Protein AF-A0A1I5CQY3-F1 (afdb_monomer)

Sequence (109 aa):
MNWIGPVIGGALFVAGLLTSAGPGLAAGSDDGFTTFWTQFKAAVGKSDQKAVSDMIKYPVLYQDLRRAAEFPVIWKGAFRPAHRACLAKQKPVKDTSPKGVVTYSAFCD

Structure (mmCIF, N/CA/C/O backbone):
data_AF-A0A1I5CQY3-F1
#
_entry.id   AF-A0A1I5CQY3-F1
#
loop_
_atom_site.group_PDB
_atom_site.id
_atom_site.type_symbol
_atom_site.label_atom_id
_atom_site.label_alt_id
_atom_site.label_comp_id
_atom_site.label_asym_id
_atom_site.label_entity_id
_atom_site.label_seq_id
_atom_site.pdbx_PDB_ins_code
_atom_site.Cartn_x
_atom_site.Cartn_y
_atom_site.Cartn_z
_atom_site.occupancy
_atom_site.B_iso_or_equiv
_atom_site.auth_seq_id
_atom_site.auth_comp_id
_atom_site.auth_asym_id
_atom_site.auth_atom_id
_atom_site.pdbx_PDB_model_num
ATOM 1 N N . MET A 1 1 ? -38.968 -0.292 -67.365 1.00 39.72 1 MET A N 1
ATOM 2 C CA . MET A 1 1 ? -37.742 -1.081 -67.098 1.00 39.72 1 MET A CA 1
ATOM 3 C C . MET A 1 1 ? -36.673 -0.110 -66.600 1.00 39.72 1 MET A C 1
ATOM 5 O O . MET A 1 1 ? -36.553 0.928 -67.222 1.00 39.72 1 MET A O 1
ATOM 9 N N . ASN A 1 2 ? -35.911 -0.287 -65.524 1.00 40.88 2 ASN A N 1
ATOM 10 C CA . ASN A 1 2 ? -35.624 -1.436 -64.674 1.00 40.88 2 ASN A CA 1
ATOM 11 C C . ASN A 1 2 ? -35.268 -0.934 -63.252 1.00 40.88 2 ASN A C 1
ATOM 13 O O . ASN A 1 2 ? -34.897 0.222 -63.074 1.00 40.88 2 ASN A O 1
ATOM 17 N N . TRP A 1 3 ? -35.407 -1.818 -62.271 1.00 42.78 3 TRP A N 1
ATOM 18 C CA . TRP A 1 3 ? -35.419 -1.607 -60.819 1.00 42.78 3 TRP A CA 1
ATOM 19 C C . TRP A 1 3 ? -34.080 -2.020 -60.177 1.00 42.78 3 TRP A C 1
ATOM 21 O O . TRP A 1 3 ? -33.558 -3.071 -60.529 1.00 42.78 3 TRP A O 1
ATOM 31 N N . ILE A 1 4 ? -33.553 -1.221 -59.23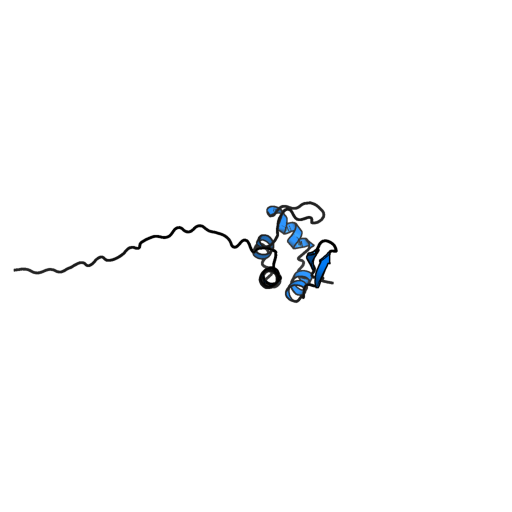7 1.00 57.03 4 ILE A N 1
ATOM 32 C CA . ILE A 1 4 ? -32.508 -1.536 -58.224 1.00 57.03 4 ILE A CA 1
ATOM 33 C C . ILE A 1 4 ? -32.538 -0.350 -57.230 1.00 57.03 4 ILE A C 1
ATOM 35 O O . ILE A 1 4 ? -32.293 0.768 -57.657 1.00 57.03 4 ILE A O 1
ATOM 39 N N . GLY A 1 5 ? -33.052 -0.402 -55.993 1.00 48.75 5 GLY A N 1
ATOM 40 C CA . GLY A 1 5 ? -32.672 -1.209 -54.820 1.00 48.75 5 GLY A CA 1
ATOM 41 C C . GLY A 1 5 ? -31.965 -0.288 -53.783 1.00 48.75 5 GLY A C 1
ATOM 42 O O . GLY A 1 5 ? -31.020 0.384 -54.184 1.00 48.75 5 GLY A O 1
ATOM 43 N N . PRO A 1 6 ? -32.396 -0.174 -52.502 1.00 52.84 6 PRO A N 1
ATOM 44 C CA . PRO A 1 6 ? -31.961 0.895 -51.586 1.00 52.84 6 PRO A CA 1
ATOM 45 C C . PRO A 1 6 ? -30.738 0.511 -50.732 1.00 52.84 6 PRO A C 1
ATOM 47 O O . PRO A 1 6 ? -30.620 -0.633 -50.300 1.00 52.84 6 PRO A O 1
ATOM 50 N N . VAL A 1 7 ? -29.873 1.480 -50.404 1.00 47.31 7 VAL A N 1
ATOM 51 C CA . VAL A 1 7 ? -28.821 1.318 -49.382 1.00 47.31 7 VAL A CA 1
ATOM 52 C C . VAL A 1 7 ? -29.120 2.247 -48.209 1.00 47.31 7 VAL A C 1
ATOM 54 O O . VAL A 1 7 ? -28.891 3.452 -48.257 1.00 47.31 7 VAL A O 1
ATOM 57 N N . ILE A 1 8 ? -29.665 1.652 -47.151 1.00 54.22 8 ILE A N 1
ATOM 58 C CA . ILE A 1 8 ? -29.802 2.250 -45.825 1.00 54.22 8 ILE A CA 1
ATOM 59 C C . ILE A 1 8 ? -28.436 2.110 -45.146 1.00 54.22 8 ILE A C 1
ATOM 61 O O . ILE A 1 8 ? -28.079 1.034 -44.676 1.00 54.22 8 ILE A O 1
ATOM 65 N N . GLY A 1 9 ? -27.656 3.188 -45.131 1.00 41.34 9 GLY A N 1
ATOM 66 C CA . GLY A 1 9 ? -26.423 3.296 -44.350 1.00 41.34 9 GLY A CA 1
ATOM 67 C C . GLY A 1 9 ? -26.680 4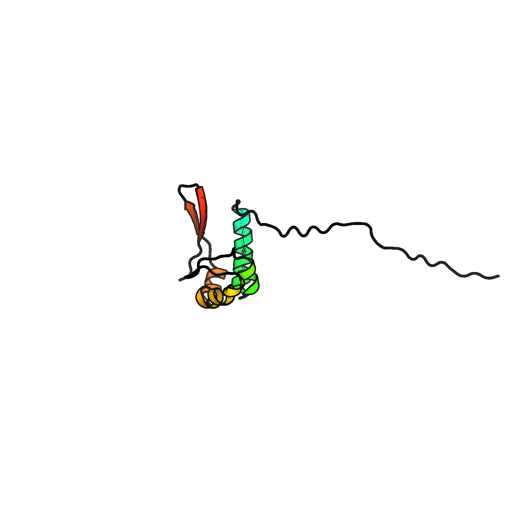.125 -43.100 1.00 41.34 9 GLY A C 1
ATOM 68 O O . GLY A 1 9 ? -26.506 5.339 -43.118 1.00 41.34 9 GLY A O 1
ATOM 69 N N . GLY A 1 10 ? -27.170 3.478 -42.045 1.00 45.84 10 GLY A N 1
ATOM 70 C CA . GLY A 1 10 ? -27.378 4.096 -40.741 1.00 45.84 10 GLY A CA 1
ATOM 71 C C . GLY A 1 10 ? -26.115 4.105 -39.875 1.00 45.84 10 GLY A C 1
ATOM 72 O O . GLY A 1 10 ? -25.275 3.216 -39.983 1.00 45.84 10 GLY A O 1
ATOM 73 N N . ALA A 1 11 ? -26.112 5.068 -38.949 1.00 45.03 11 ALA A N 1
ATOM 74 C CA . ALA A 1 11 ? -25.248 5.257 -37.779 1.00 45.03 11 ALA A CA 1
ATOM 75 C C . ALA A 1 11 ? -23.922 6.014 -37.985 1.00 45.03 11 ALA A C 1
ATOM 77 O O . ALA A 1 11 ? -23.030 5.564 -38.691 1.00 45.03 11 ALA A O 1
ATOM 78 N N . LEU A 1 12 ? -23.745 7.100 -37.219 1.00 48.41 12 LEU A N 1
ATOM 79 C CA . LEU A 1 12 ? -22.899 7.044 -36.016 1.00 48.41 12 LEU A CA 1
ATOM 80 C C . LEU A 1 12 ? -23.075 8.281 -35.109 1.00 48.41 12 LEU A C 1
ATOM 82 O O . LEU A 1 12 ? -22.666 9.389 -35.427 1.00 48.41 12 LEU A O 1
ATOM 86 N N . PHE A 1 13 ? -23.736 8.006 -33.981 1.00 48.00 13 PHE A N 1
ATOM 87 C CA . PHE A 1 13 ? -23.487 8.434 -32.600 1.00 48.00 13 PHE A CA 1
ATOM 88 C C . PHE A 1 13 ? -23.139 9.894 -32.247 1.00 48.00 13 PHE A C 1
ATOM 90 O O . PHE A 1 13 ? -22.087 10.444 -32.555 1.00 48.00 13 PHE A O 1
ATOM 97 N N . VAL A 1 14 ? -24.043 10.437 -31.430 1.00 48.03 14 VAL A N 1
ATOM 98 C CA . VAL A 1 14 ? -23.989 11.681 -30.662 1.00 48.03 14 VAL A CA 1
ATOM 99 C C . VAL A 1 14 ? -23.141 11.514 -29.389 1.00 48.03 14 VAL A C 1
ATOM 101 O O . VAL A 1 14 ? -23.325 10.544 -28.663 1.00 48.03 14 VAL A O 1
ATOM 104 N N . ALA A 1 15 ? -22.328 12.543 -29.118 1.00 48.53 15 ALA A N 1
ATOM 105 C CA . ALA A 1 15 ? -21.864 13.078 -27.826 1.00 48.53 15 ALA A CA 1
ATOM 106 C C . ALA A 1 15 ? -21.062 12.210 -26.837 1.00 48.53 15 ALA A C 1
ATOM 108 O O . ALA A 1 15 ? -21.341 11.044 -26.592 1.00 48.53 15 ALA A O 1
ATOM 109 N N . GLY A 1 16 ? -20.160 12.887 -26.114 1.00 46.75 16 GLY A N 1
ATOM 110 C CA . GLY A 1 16 ? -19.827 12.493 -24.745 1.00 46.75 16 GLY A CA 1
ATOM 111 C C . GLY A 1 16 ? -18.402 12.805 -24.312 1.00 46.75 16 GLY A C 1
ATOM 112 O O . GLY A 1 16 ? -17.505 11.991 -24.481 1.00 46.75 16 GLY A O 1
ATOM 113 N N . LEU A 1 17 ? -18.223 13.975 -23.704 1.00 53.38 17 LEU A N 1
ATOM 114 C CA . LEU A 1 17 ? -17.056 14.403 -22.935 1.00 53.38 17 LEU A CA 1
ATOM 115 C C . LEU A 1 17 ? -16.609 13.315 -21.930 1.00 53.38 17 LEU A C 1
ATOM 117 O O . LEU A 1 17 ? -17.311 13.056 -20.956 1.00 53.38 17 LEU A O 1
ATOM 121 N N . LEU A 1 18 ? -15.430 12.715 -22.117 1.00 51.00 18 LEU A N 1
ATOM 122 C CA . LEU A 1 18 ? -14.785 11.895 -21.085 1.00 51.00 18 LEU A CA 1
ATOM 123 C C . LEU A 1 18 ? -13.759 12.749 -20.337 1.00 51.00 18 LEU A C 1
ATOM 125 O O . LEU A 1 18 ? -12.557 12.678 -20.577 1.00 51.00 18 LEU A O 1
ATOM 129 N N . THR A 1 19 ? -14.238 13.568 -19.402 1.00 51.47 19 THR A N 1
ATOM 130 C CA . THR A 1 19 ? -13.402 14.017 -18.285 1.00 51.47 19 THR A CA 1
ATOM 131 C C . THR A 1 19 ? -13.041 12.784 -17.466 1.00 51.47 19 THR A C 1
ATOM 133 O O . THR A 1 19 ? -13.872 12.262 -16.723 1.00 51.47 19 THR A O 1
ATOM 136 N N . SER A 1 20 ? -11.810 12.298 -17.613 1.00 46.16 20 SER A N 1
ATOM 137 C CA . SER A 1 20 ? -11.240 11.264 -16.753 1.00 46.16 20 SER A CA 1
ATOM 138 C C . SER A 1 20 ? -11.010 11.840 -15.352 1.00 46.16 20 SER A C 1
ATOM 140 O O . SER A 1 20 ? -9.892 12.190 -14.975 1.00 46.16 20 SER A O 1
ATOM 142 N N . ALA A 1 21 ? -12.082 11.968 -14.575 1.00 51.41 21 ALA A N 1
ATOM 143 C CA . ALA A 1 21 ? -11.987 12.091 -13.134 1.00 51.41 21 ALA A CA 1
ATOM 144 C C . ALA A 1 21 ? -11.586 10.709 -12.605 1.00 51.41 21 ALA A C 1
ATOM 146 O O . ALA A 1 21 ? -12.426 9.835 -12.397 1.00 51.41 21 ALA A O 1
ATOM 147 N N . GLY A 1 22 ? -10.279 10.481 -12.455 1.00 52.59 22 GLY A N 1
ATOM 148 C CA . GLY A 1 22 ? -9.803 9.361 -11.650 1.00 52.59 22 GLY A CA 1
ATOM 149 C C . GLY A 1 22 ? -10.430 9.485 -10.258 1.00 52.59 22 GLY A C 1
ATOM 150 O O . GLY A 1 22 ? -10.471 10.601 -9.732 1.00 52.59 22 GLY A O 1
ATOM 151 N N . PRO A 1 23 ? -10.966 8.404 -9.667 1.00 49.34 23 PRO A N 1
ATOM 152 C CA . PRO A 1 23 ? -11.582 8.484 -8.355 1.00 49.34 23 PRO A CA 1
ATOM 153 C C . PRO A 1 23 ? -10.506 8.852 -7.332 1.00 49.34 23 PRO A C 1
ATOM 155 O O . PRO A 1 23 ? -9.751 8.010 -6.850 1.00 49.34 23 PRO A O 1
ATOM 158 N N . GLY A 1 24 ? -10.433 10.140 -7.006 1.00 53.56 24 GLY A N 1
ATOM 159 C CA . GLY A 1 24 ? -9.814 10.613 -5.784 1.00 53.56 24 GLY A CA 1
ATOM 160 C C . GLY A 1 24 ? -10.669 10.101 -4.63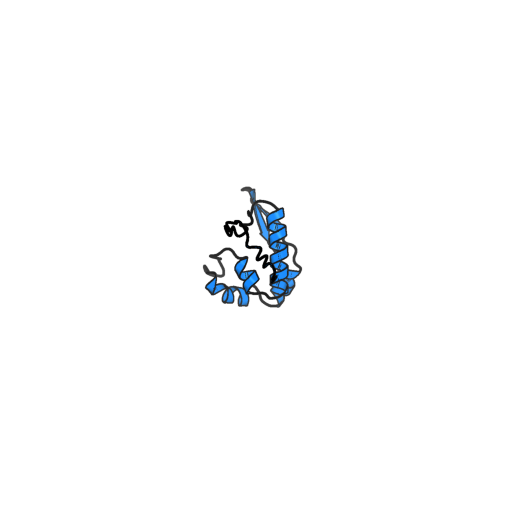8 1.00 53.56 24 GLY A C 1
ATOM 161 O O . GLY A 1 24 ? -11.635 10.752 -4.250 1.00 53.56 24 GLY A O 1
ATOM 162 N N . LEU A 1 25 ? -10.358 8.899 -4.150 1.00 54.41 25 LEU A N 1
ATOM 163 C CA . LEU A 1 25 ? -10.950 8.342 -2.941 1.00 54.41 25 LEU A CA 1
ATOM 164 C C . LEU A 1 25 ? -10.683 9.330 -1.805 1.00 54.41 25 LEU A C 1
ATOM 166 O O . LEU A 1 25 ? -9.558 9.463 -1.320 1.00 54.41 25 LEU A O 1
ATOM 170 N N . ALA A 1 26 ? -11.722 10.072 -1.431 1.00 46.75 26 ALA A N 1
ATOM 171 C CA . ALA A 1 26 ? -11.697 10.987 -0.310 1.00 46.75 26 ALA A CA 1
ATOM 172 C C . ALA A 1 26 ? -11.336 10.199 0.958 1.00 46.75 26 ALA A C 1
ATOM 174 O O . ALA A 1 26 ? -12.111 9.379 1.451 1.00 46.75 26 ALA A O 1
ATOM 175 N N . ALA A 1 27 ? -10.134 10.442 1.475 1.00 50.94 27 ALA A N 1
ATOM 176 C CA . ALA A 1 27 ? -9.608 9.842 2.695 1.00 50.94 27 ALA A CA 1
ATOM 177 C C . ALA A 1 27 ? -10.235 10.497 3.943 1.00 50.94 27 ALA A C 1
ATOM 179 O O . ALA A 1 27 ? -9.546 11.173 4.703 1.00 50.94 27 ALA A O 1
ATOM 180 N N . GLY A 1 28 ? -11.553 10.349 4.114 1.00 50.91 28 GLY A N 1
ATOM 181 C CA . GLY A 1 28 ? -12.296 10.950 5.231 1.00 50.91 28 GLY A CA 1
ATOM 182 C C . GLY A 1 28 ? -13.406 10.094 5.851 1.00 50.91 28 GLY A C 1
ATOM 183 O O . GLY A 1 28 ? -13.889 10.449 6.919 1.00 50.91 28 GLY A O 1
ATOM 184 N N . SER A 1 29 ? -13.795 8.971 5.236 1.00 60.62 29 SER A N 1
ATOM 185 C CA . SER A 1 29 ? -14.779 8.023 5.792 1.00 60.62 29 SER A CA 1
ATOM 186 C C . SER A 1 29 ? -14.145 6.643 6.001 1.00 60.62 29 SER A C 1
ATOM 188 O O . SER A 1 29 ? -13.287 6.229 5.214 1.00 60.62 29 SER A O 1
ATOM 190 N N . ASP A 1 30 ? -14.604 5.912 7.023 1.00 64.56 30 ASP A N 1
ATOM 191 C CA . ASP A 1 30 ? -14.269 4.499 7.265 1.00 64.56 30 ASP A CA 1
ATOM 192 C C . ASP A 1 30 ? -14.558 3.613 6.028 1.00 64.56 30 ASP A C 1
ATOM 194 O O . ASP A 1 30 ? -13.848 2.632 5.773 1.00 64.56 30 ASP A O 1
ATOM 198 N N . ASP A 1 31 ? -15.521 4.012 5.189 1.00 71.25 31 ASP A N 1
ATOM 199 C CA . ASP A 1 31 ? -15.859 3.336 3.927 1.00 71.25 31 ASP A CA 1
ATOM 200 C C . ASP A 1 31 ? -14.735 3.445 2.881 1.00 71.25 31 ASP A C 1
ATOM 202 O O . ASP A 1 31 ? -14.447 2.500 2.133 1.00 71.25 31 ASP A O 1
ATOM 206 N N . GLY A 1 32 ? -14.049 4.593 2.856 1.00 85.75 32 GLY A N 1
ATOM 207 C CA . GLY A 1 32 ? -12.924 4.846 1.957 1.00 85.75 32 GLY A CA 1
ATOM 208 C C . GLY A 1 32 ? -11.715 3.987 2.317 1.00 85.75 32 GLY A C 1
ATOM 209 O O . GLY A 1 32 ? -11.095 3.383 1.438 1.00 85.75 32 GLY A O 1
ATOM 210 N N . PHE A 1 33 ? -11.426 3.854 3.617 1.00 90.69 33 PHE A N 1
ATOM 211 C CA . PHE A 1 33 ? -10.355 2.977 4.085 1.00 90.69 33 PHE A CA 1
ATOM 212 C C . PHE A 1 33 ? -10.660 1.502 3.812 1.00 90.69 33 PHE A C 1
ATOM 214 O O . PHE A 1 33 ? -9.791 0.780 3.329 1.00 90.69 33 PHE A O 1
ATOM 221 N N . THR A 1 34 ? -11.889 1.050 4.070 1.00 91.69 34 THR A N 1
ATOM 222 C CA . THR A 1 34 ? -12.286 -0.350 3.843 1.00 91.69 34 THR A CA 1
ATOM 223 C C . THR A 1 34 ? -12.109 -0.757 2.378 1.00 91.69 34 THR A C 1
ATOM 225 O O . THR A 1 34 ? -11.572 -1.831 2.078 1.00 91.69 34 THR A O 1
ATOM 228 N N . THR A 1 35 ? -12.492 0.132 1.459 1.00 93.69 35 THR A N 1
ATOM 229 C CA . THR A 1 35 ? -12.304 -0.064 0.016 1.00 93.69 35 THR A CA 1
ATOM 230 C C . THR A 1 35 ? -10.820 -0.127 -0.347 1.00 93.69 35 THR A C 1
ATOM 232 O O . THR A 1 35 ? -10.384 -1.096 -0.976 1.00 93.69 35 THR A O 1
ATOM 235 N N . PHE A 1 36 ? -10.029 0.852 0.108 1.00 94.31 36 PHE A N 1
ATOM 236 C CA . PHE A 1 36 ? -8.577 0.874 -0.084 1.00 94.31 36 PHE A CA 1
ATOM 237 C C . PHE A 1 36 ? -7.919 -0.413 0.426 1.00 94.31 36 PHE A C 1
ATOM 239 O O . PHE A 1 36 ? -7.179 -1.068 -0.304 1.00 94.31 36 PHE A O 1
ATOM 246 N N . TRP A 1 37 ? -8.220 -0.819 1.661 1.00 95.75 37 TRP A N 1
ATOM 247 C CA . TRP A 1 37 ? -7.585 -1.968 2.296 1.00 95.75 37 TRP A CA 1
ATOM 248 C C . TRP A 1 37 ? -7.894 -3.277 1.564 1.00 95.75 37 TRP A C 1
ATOM 250 O O . TRP A 1 37 ? -7.025 -4.139 1.418 1.00 95.75 37 TRP A O 1
ATOM 260 N N . THR A 1 38 ? -9.119 -3.414 1.053 1.00 96.00 38 THR A N 1
ATOM 261 C CA . THR A 1 38 ? -9.531 -4.565 0.241 1.00 96.00 38 THR A CA 1
ATOM 262 C C . THR A 1 38 ? -8.700 -4.666 -1.040 1.00 96.00 38 THR A C 1
ATOM 264 O O . THR A 1 38 ? -8.160 -5.733 -1.343 1.00 96.00 38 THR A O 1
ATOM 267 N N . GLN A 1 39 ? -8.539 -3.555 -1.762 1.00 97.38 39 GLN A N 1
ATOM 268 C CA . GLN A 1 39 ? -7.738 -3.503 -2.989 1.00 97.38 39 GLN A CA 1
ATOM 269 C C . GLN A 1 39 ? -6.246 -3.724 -2.705 1.00 97.38 39 GLN A C 1
ATOM 271 O O . GLN A 1 39 ? -5.595 -4.528 -3.377 1.00 97.38 39 GLN A O 1
ATOM 276 N N . PHE A 1 40 ? -5.724 -3.081 -1.660 1.00 97.44 40 PHE A N 1
ATOM 277 C CA . PHE A 1 40 ? -4.330 -3.185 -1.249 1.00 97.44 40 PHE A CA 1
ATOM 278 C C . PHE A 1 40 ? -3.939 -4.628 -0.925 1.00 97.44 40 PHE A C 1
ATOM 280 O O . PHE A 1 40 ? -2.976 -5.148 -1.488 1.00 97.44 40 PHE A O 1
ATOM 287 N N . LYS A 1 41 ? -4.713 -5.327 -0.083 1.00 97.06 41 LYS A N 1
ATOM 288 C CA . LYS A 1 41 ? -4.424 -6.728 0.261 1.00 97.06 41 LYS A CA 1
ATOM 289 C C . LYS A 1 41 ? -4.491 -7.657 -0.944 1.00 97.06 41 LYS A C 1
ATOM 291 O O . LYS A 1 41 ? -3.676 -8.574 -1.038 1.00 97.06 41 LYS A O 1
ATOM 296 N N . ALA A 1 42 ? -5.424 -7.423 -1.868 1.00 97.81 42 ALA A N 1
ATOM 297 C CA . ALA A 1 42 ? -5.517 -8.206 -3.094 1.00 97.81 42 ALA A CA 1
ATOM 298 C C . ALA A 1 42 ? -4.264 -8.034 -3.972 1.00 97.81 42 ALA A C 1
ATOM 300 O O . ALA A 1 42 ? -3.715 -9.029 -4.448 1.00 97.81 42 ALA A O 1
ATOM 301 N N . ALA A 1 43 ? -3.779 -6.801 -4.147 1.00 98.44 43 ALA A N 1
ATOM 302 C CA . ALA A 1 43 ? -2.558 -6.519 -4.901 1.00 98.44 43 ALA A CA 1
ATOM 303 C C . ALA A 1 43 ? -1.308 -7.096 -4.218 1.00 98.44 43 ALA A C 1
ATOM 305 O O . ALA A 1 43 ? -0.514 -7.795 -4.852 1.00 98.44 43 ALA A O 1
ATOM 306 N N . VAL A 1 44 ? -1.166 -6.884 -2.905 1.00 97.56 44 VAL A N 1
ATOM 307 C CA . VAL A 1 44 ? -0.050 -7.419 -2.114 1.00 97.56 44 VAL A CA 1
ATOM 308 C C . VAL A 1 44 ? -0.026 -8.950 -2.157 1.00 97.56 44 VAL A C 1
ATOM 310 O O . VAL A 1 44 ? 1.031 -9.535 -2.400 1.00 97.56 44 VAL A O 1
ATOM 313 N N . GLY A 1 45 ? -1.179 -9.606 -1.992 1.00 97.00 45 GLY A N 1
ATOM 314 C CA . GLY A 1 45 ? -1.300 -11.066 -2.048 1.00 97.00 45 GLY A CA 1
ATOM 315 C C . GLY A 1 45 ? -0.934 -11.656 -3.412 1.00 97.00 45 GLY A C 1
ATOM 316 O O . GLY A 1 45 ? -0.333 -12.726 -3.475 1.00 97.00 45 GLY A O 1
ATOM 317 N N . LYS A 1 46 ? -1.212 -10.933 -4.504 1.00 98.06 46 LYS A N 1
ATOM 318 C CA . LYS A 1 46 ? -0.805 -11.303 -5.871 1.00 98.06 46 LYS A CA 1
ATOM 319 C C . LYS A 1 46 ? 0.646 -10.937 -6.201 1.00 98.06 46 LYS A C 1
ATOM 321 O O . LYS A 1 46 ? 1.106 -11.224 -7.300 1.00 98.06 46 LYS A O 1
ATOM 326 N N . SER A 1 47 ? 1.378 -10.324 -5.266 1.00 98.06 47 SER A N 1
ATOM 327 C CA . SER A 1 47 ? 2.704 -9.740 -5.510 1.00 98.06 47 SER A CA 1
ATOM 328 C C . SER A 1 47 ? 2.720 -8.739 -6.679 1.00 98.06 47 SER A C 1
ATOM 330 O O . SER A 1 47 ? 3.734 -8.602 -7.362 1.00 98.06 47 SER A O 1
ATOM 332 N N . ASP A 1 48 ? 1.612 -8.023 -6.895 1.00 98.31 48 ASP A N 1
ATOM 333 C CA . ASP A 1 48 ? 1.492 -7.004 -7.937 1.00 98.31 48 ASP A CA 1
ATOM 334 C C . ASP A 1 48 ? 2.163 -5.706 -7.477 1.00 98.31 48 ASP A C 1
ATOM 336 O O . ASP A 1 48 ? 1.549 -4.813 -6.890 1.00 98.31 48 ASP A O 1
ATOM 340 N N . GLN A 1 49 ? 3.471 -5.626 -7.717 1.00 98.19 49 GLN A N 1
ATOM 341 C CA . GLN A 1 49 ? 4.283 -4.484 -7.317 1.00 98.19 49 GLN A CA 1
ATOM 342 C C . GLN A 1 49 ? 3.747 -3.166 -7.890 1.00 98.19 49 GLN A C 1
ATOM 344 O O . GLN A 1 49 ? 3.781 -2.148 -7.200 1.00 98.19 49 GLN A O 1
ATOM 349 N N . LYS A 1 50 ? 3.261 -3.162 -9.137 1.00 97.75 50 LYS A N 1
ATOM 350 C CA . LYS A 1 50 ? 2.798 -1.928 -9.773 1.00 97.75 50 LYS A CA 1
ATOM 351 C C . LYS A 1 50 ? 1.514 -1.440 -9.110 1.00 97.75 50 LYS A C 1
ATOM 353 O O . LYS A 1 50 ? 1.458 -0.281 -8.711 1.00 97.75 50 LYS A O 1
ATOM 358 N N . ALA A 1 51 ? 0.530 -2.319 -8.925 1.00 98.06 51 ALA A N 1
ATOM 359 C CA . ALA A 1 51 ? -0.722 -1.946 -8.277 1.00 98.06 51 ALA A CA 1
ATOM 360 C C . ALA A 1 51 ? -0.496 -1.442 -6.844 1.00 98.06 51 ALA A C 1
ATOM 362 O O . ALA A 1 51 ? -1.108 -0.458 -6.436 1.00 98.06 51 ALA A O 1
ATOM 363 N N . VAL A 1 52 ? 0.419 -2.062 -6.086 1.00 97.94 52 VAL A N 1
ATOM 364 C CA . VAL A 1 52 ? 0.779 -1.564 -4.748 1.00 97.94 52 VAL A CA 1
ATOM 365 C C . VAL A 1 52 ? 1.440 -0.185 -4.824 1.00 97.94 52 VAL A C 1
ATOM 367 O O . VAL A 1 52 ? 1.100 0.684 -4.027 1.00 97.94 52 VAL A O 1
ATOM 370 N N . SER A 1 53 ? 2.332 0.044 -5.792 1.00 97.81 53 SER A N 1
ATOM 371 C CA . SER A 1 53 ? 2.957 1.356 -6.011 1.00 97.81 53 SER A CA 1
ATOM 372 C C . SER A 1 53 ? 1.930 2.446 -6.315 1.00 97.81 53 SER A C 1
ATOM 374 O O . SER A 1 53 ? 2.029 3.539 -5.766 1.00 97.81 53 SER A O 1
ATOM 376 N N . ASP A 1 54 ? 0.952 2.151 -7.174 1.00 97.50 54 ASP A N 1
ATOM 377 C CA . ASP A 1 54 ? -0.070 3.109 -7.612 1.00 97.50 54 ASP A CA 1
ATOM 378 C C . ASP A 1 54 ? -0.988 3.547 -6.452 1.00 97.50 54 ASP A C 1
ATOM 380 O O . ASP A 1 54 ? -1.575 4.626 -6.491 1.00 97.50 54 ASP A O 1
ATOM 384 N N . MET A 1 55 ? -1.092 2.728 -5.401 1.00 96.06 55 MET A N 1
ATOM 385 C CA . MET A 1 55 ? -1.885 3.008 -4.199 1.00 96.06 55 MET A CA 1
ATOM 386 C C . MET A 1 55 ? -1.132 3.818 -3.130 1.00 96.06 55 MET A C 1
ATOM 388 O O . MET A 1 55 ? -1.725 4.198 -2.118 1.00 96.06 55 MET A O 1
ATOM 392 N N . ILE A 1 56 ? 0.165 4.085 -3.314 1.00 94.06 56 ILE A N 1
ATOM 393 C CA . ILE A 1 56 ? 0.987 4.808 -2.339 1.00 94.06 56 ILE A CA 1
ATOM 394 C C . ILE A 1 56 ? 1.022 6.296 -2.665 1.00 94.06 56 ILE A C 1
ATOM 396 O O . ILE A 1 56 ? 1.284 6.720 -3.789 1.00 94.06 56 ILE A O 1
ATOM 400 N N . LYS A 1 57 ? 0.828 7.114 -1.630 1.00 94.12 57 LYS A N 1
ATOM 401 C CA . LYS A 1 57 ? 1.030 8.557 -1.718 1.00 94.12 57 LYS A CA 1
ATOM 40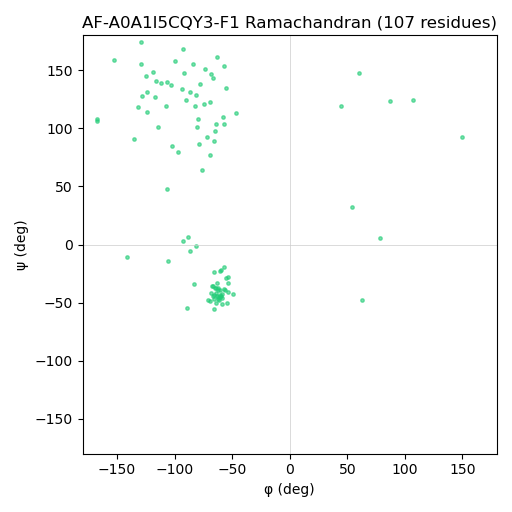2 C C . LYS A 1 57 ? 2.513 8.890 -1.546 1.00 94.12 57 LYS A C 1
ATOM 404 O O . LYS A 1 57 ? 3.092 8.617 -0.499 1.00 94.12 57 LYS A O 1
ATOM 409 N N . TYR A 1 58 ? 3.103 9.510 -2.565 1.00 94.81 58 TYR A N 1
ATOM 410 C CA . TYR A 1 58 ? 4.493 9.977 -2.558 1.00 94.81 58 TYR A CA 1
ATOM 411 C C . TYR A 1 58 ? 4.592 11.490 -2.276 1.00 94.81 58 TYR A C 1
ATOM 413 O O . TYR A 1 58 ? 3.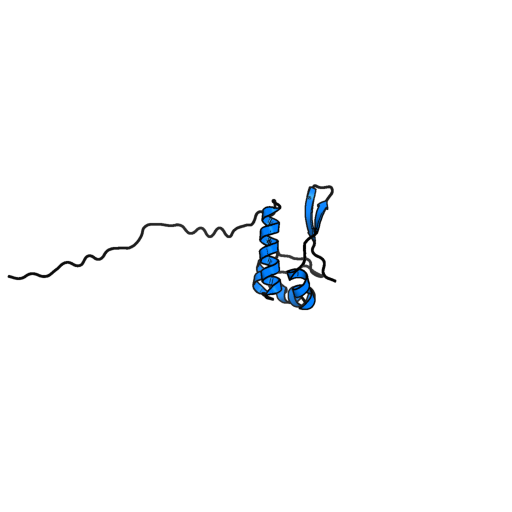632 12.218 -2.544 1.00 94.81 58 TYR A O 1
ATOM 421 N N . PRO A 1 59 ? 5.752 11.990 -1.805 1.00 96.62 59 PRO A N 1
ATOM 422 C CA . PRO A 1 59 ? 6.915 11.218 -1.362 1.00 96.62 59 PRO A CA 1
ATOM 423 C C . PRO A 1 59 ? 6.618 10.447 -0.072 1.00 96.62 59 PRO A C 1
ATOM 425 O O . PRO A 1 59 ? 5.845 10.904 0.767 1.00 96.62 59 PRO A O 1
ATOM 428 N N . VAL A 1 60 ? 7.230 9.274 0.074 1.00 94.44 60 VAL A N 1
ATOM 429 C CA . VAL A 1 60 ? 7.087 8.437 1.271 1.00 94.44 60 VAL A CA 1
ATOM 430 C C . VAL A 1 60 ? 8.405 8.401 2.027 1.00 94.44 60 VAL A C 1
ATOM 432 O O . VAL A 1 60 ? 9.471 8.314 1.419 1.00 94.44 60 VAL A O 1
ATOM 435 N N . LEU A 1 61 ? 8.335 8.482 3.353 1.00 94.31 61 LEU A N 1
ATOM 436 C CA . LEU A 1 61 ? 9.501 8.310 4.206 1.00 94.31 61 LEU A CA 1
ATOM 437 C C . LEU A 1 61 ? 9.793 6.810 4.357 1.00 94.31 61 LEU A C 1
ATOM 439 O O . LEU A 1 61 ? 9.060 6.093 5.032 1.00 94.31 61 LEU A O 1
ATOM 443 N N . TYR A 1 62 ? 10.860 6.341 3.717 1.00 92.38 62 TYR A N 1
ATOM 444 C CA . TYR A 1 62 ? 11.385 4.984 3.835 1.00 92.38 62 TYR A CA 1
ATOM 445 C C . TYR A 1 62 ? 12.907 5.052 3.975 1.00 92.38 62 TYR A C 1
ATOM 447 O O . TYR A 1 62 ? 13.620 5.080 2.970 1.00 92.38 62 TYR A O 1
ATOM 455 N N . GLN A 1 63 ? 13.377 5.127 5.229 1.00 91.56 63 GLN A N 1
ATOM 456 C CA . GLN A 1 63 ? 14.740 5.524 5.639 1.00 91.56 63 GLN A CA 1
ATOM 457 C C . GLN A 1 63 ? 15.083 6.974 5.244 1.00 91.56 63 GLN A C 1
ATOM 459 O O . GLN A 1 63 ? 15.447 7.764 6.106 1.00 91.56 63 GLN A O 1
ATOM 464 N N . ASP A 1 64 ? 14.813 7.340 3.991 1.00 93.06 64 ASP A N 1
ATOM 465 C CA . ASP A 1 64 ? 14.858 8.683 3.413 1.00 93.06 64 ASP A CA 1
ATOM 466 C C . ASP A 1 64 ? 13.548 8.984 2.662 1.00 93.06 64 ASP A C 1
ATOM 468 O O . ASP A 1 64 ? 12.697 8.107 2.488 1.00 93.06 64 ASP A O 1
ATOM 472 N N . LEU A 1 65 ? 13.371 10.214 2.171 1.00 96.31 65 LEU A N 1
ATOM 473 C CA . LEU A 1 65 ? 12.254 10.539 1.278 1.00 96.31 65 LEU A CA 1
ATOM 474 C C . LEU A 1 65 ? 12.440 9.866 -0.085 1.00 96.31 65 LEU A C 1
ATOM 476 O O . LEU A 1 65 ? 13.419 10.122 -0.782 1.00 96.31 65 LEU A O 1
ATOM 480 N N . ARG A 1 66 ? 11.464 9.051 -0.487 1.00 96.25 66 ARG A N 1
ATOM 481 C CA . ARG A 1 66 ? 11.467 8.307 -1.752 1.00 96.25 66 ARG A CA 1
ATOM 482 C C . ARG A 1 66 ? 10.334 8.749 -2.669 1.00 96.25 66 ARG A C 1
ATOM 484 O O . ARG A 1 66 ? 9.210 8.996 -2.219 1.00 96.25 66 ARG A O 1
ATOM 491 N N . ARG A 1 67 ? 10.621 8.825 -3.969 1.00 97.69 67 ARG A N 1
ATOM 492 C CA . ARG A 1 67 ? 9.654 9.107 -5.044 1.00 97.69 67 ARG A CA 1
ATOM 493 C C . ARG A 1 67 ? 9.091 7.810 -5.630 1.00 97.69 67 ARG A C 1
ATOM 495 O O . ARG A 1 67 ? 9.636 6.733 -5.415 1.00 97.69 67 ARG A O 1
ATOM 502 N N . ALA A 1 68 ? 8.035 7.919 -6.437 1.00 96.69 68 ALA A N 1
ATOM 503 C CA . ALA A 1 68 ? 7.383 6.767 -7.070 1.00 96.69 68 ALA A CA 1
ATOM 504 C C . ALA A 1 68 ? 8.352 5.876 -7.869 1.00 96.69 68 ALA A C 1
ATOM 506 O O . ALA A 1 68 ? 8.310 4.655 -7.754 1.00 96.69 68 ALA A O 1
ATOM 507 N N . ALA A 1 69 ? 9.288 6.482 -8.608 1.00 97.00 69 ALA A N 1
ATOM 508 C CA . ALA A 1 69 ? 10.303 5.752 -9.373 1.00 97.00 69 ALA A CA 1
ATOM 509 C C . ALA A 1 69 ? 11.218 4.868 -8.497 1.00 97.00 69 ALA A C 1
ATOM 511 O O . ALA A 1 69 ? 11.784 3.892 -8.981 1.00 97.00 69 ALA A O 1
ATOM 512 N N . GLU A 1 70 ? 11.340 5.180 -7.205 1.00 97.19 70 GLU A N 1
ATOM 513 C CA . GLU A 1 70 ? 12.157 4.440 -6.239 1.00 97.19 70 GLU A CA 1
ATOM 514 C C . GLU A 1 70 ? 11.359 3.357 -5.496 1.00 97.19 70 GLU A C 1
ATOM 516 O O . GLU A 1 70 ? 11.908 2.655 -4.644 1.00 97.19 70 GLU A O 1
ATOM 521 N N . PHE A 1 71 ? 10.079 3.154 -5.833 1.00 97.62 71 PHE A N 1
ATOM 522 C CA . PHE A 1 71 ? 9.267 2.105 -5.221 1.00 97.62 71 PHE A CA 1
ATOM 523 C C . PHE A 1 71 ? 9.876 0.696 -5.284 1.00 97.62 71 PHE A C 1
ATOM 525 O O . PHE A 1 71 ? 9.713 -0.040 -4.311 1.00 97.62 71 PHE A O 1
ATOM 532 N N . PRO A 1 72 ? 10.633 0.289 -6.327 1.00 97.81 72 PRO A N 1
ATOM 533 C CA . PRO A 1 72 ? 11.319 -1.002 -6.311 1.00 97.81 72 PRO A CA 1
ATOM 534 C C . PRO A 1 72 ? 12.248 -1.222 -5.104 1.00 97.81 72 PRO A C 1
ATOM 536 O O . PRO A 1 72 ? 12.426 -2.365 -4.685 1.00 97.81 72 PRO A O 1
ATOM 539 N N . VAL A 1 73 ? 12.818 -0.161 -4.521 1.00 96.19 73 VAL A N 1
ATOM 540 C CA . VAL A 1 73 ? 13.641 -0.247 -3.300 1.00 96.19 73 VAL A CA 1
ATOM 541 C C . VAL A 1 73 ? 12.763 -0.568 -2.090 1.00 96.19 73 VAL A C 1
ATOM 543 O O . VAL A 1 73 ? 13.042 -1.512 -1.350 1.00 96.19 73 VAL A O 1
ATOM 546 N N . ILE A 1 74 ? 11.648 0.152 -1.946 1.00 96.06 74 ILE A N 1
ATOM 547 C CA . ILE A 1 74 ? 10.649 -0.076 -0.892 1.00 96.06 74 ILE A CA 1
ATOM 548 C C . ILE A 1 74 ? 10.070 -1.488 -1.011 1.00 96.06 74 ILE A C 1
ATOM 550 O O . ILE A 1 74 ? 9.947 -2.197 -0.016 1.00 96.06 74 ILE A O 1
ATOM 554 N N . TRP A 1 75 ? 9.755 -1.933 -2.228 1.00 97.31 75 TRP A N 1
ATOM 555 C CA . TRP A 1 75 ? 9.206 -3.261 -2.484 1.00 97.31 75 TRP A CA 1
ATOM 556 C C . TRP A 1 75 ? 10.139 -4.376 -2.004 1.00 97.31 75 TRP A C 1
ATOM 558 O O . TRP A 1 75 ? 9.707 -5.299 -1.315 1.00 97.31 75 TRP A O 1
ATOM 568 N N . LYS A 1 76 ? 11.436 -4.274 -2.316 1.00 95.50 76 LYS A N 1
ATOM 569 C CA . LYS A 1 76 ? 12.433 -5.270 -1.901 1.00 95.50 76 LYS A CA 1
ATOM 570 C C . LYS A 1 76 ? 12.641 -5.300 -0.385 1.00 95.50 76 LYS A C 1
ATOM 572 O O . LYS A 1 76 ? 12.856 -6.379 0.163 1.00 95.50 76 LYS A O 1
ATOM 577 N N . GLY A 1 77 ? 12.577 -4.149 0.284 1.00 93.06 77 GLY A N 1
ATOM 578 C CA . GLY A 1 77 ? 12.833 -4.058 1.721 1.00 93.06 77 GLY A CA 1
ATOM 579 C C . GLY A 1 77 ? 11.593 -4.253 2.599 1.00 93.06 77 GLY A C 1
ATOM 580 O O . GLY A 1 77 ? 11.579 -5.121 3.469 1.00 93.06 77 GLY A O 1
ATOM 581 N N . ALA A 1 78 ? 10.532 -3.479 2.368 1.00 92.69 78 ALA A N 1
ATOM 582 C CA . ALA A 1 78 ? 9.309 -3.508 3.173 1.00 92.69 78 ALA A CA 1
ATOM 583 C C . ALA A 1 78 ? 8.343 -4.633 2.758 1.00 92.69 78 ALA A C 1
ATOM 585 O O . ALA A 1 78 ? 7.712 -5.245 3.616 1.00 92.69 78 ALA A O 1
ATOM 586 N N . PHE A 1 79 ? 8.275 -4.982 1.468 1.00 95.19 79 PHE A N 1
ATOM 587 C CA . PHE A 1 79 ? 7.330 -5.972 0.925 1.00 95.19 79 PHE A CA 1
ATOM 588 C C . PHE A 1 79 ? 8.004 -7.304 0.560 1.00 95.19 79 PHE A C 1
ATOM 590 O O . PHE A 1 79 ? 7.773 -7.873 -0.513 1.00 95.19 79 PHE A O 1
ATOM 597 N N . ARG A 1 80 ? 8.828 -7.839 1.472 1.00 95.69 80 ARG A N 1
ATOM 598 C CA . ARG A 1 80 ? 9.404 -9.192 1.350 1.00 95.69 80 ARG A CA 1
ATOM 599 C C . ARG A 1 80 ? 8.295 -10.248 1.212 1.00 95.69 80 ARG A C 1
ATOM 601 O O . ARG A 1 80 ? 7.206 -10.030 1.741 1.00 95.69 80 ARG A O 1
ATOM 608 N N . PRO A 1 81 ? 8.547 -11.411 0.580 1.00 96.31 81 PRO A N 1
ATOM 609 C CA . PRO A 1 81 ? 7.519 -12.438 0.377 1.00 96.31 81 PRO A CA 1
ATOM 610 C C . PRO A 1 81 ? 6.723 -12.804 1.643 1.00 96.31 81 PRO A C 1
ATOM 612 O O . PRO A 1 81 ? 5.497 -12.864 1.588 1.00 96.31 81 PRO A O 1
ATOM 615 N N . ALA A 1 82 ? 7.398 -12.951 2.790 1.00 95.25 82 ALA A N 1
ATOM 616 C CA . ALA A 1 82 ? 6.750 -13.212 4.079 1.00 95.25 82 ALA A CA 1
ATOM 617 C C . ALA A 1 82 ? 5.816 -12.067 4.514 1.00 95.25 82 ALA A C 1
ATOM 619 O O . ALA A 1 82 ? 4.662 -12.307 4.865 1.00 95.25 82 ALA A O 1
ATOM 620 N N . HIS A 1 83 ? 6.267 -10.814 4.398 1.00 95.88 83 HIS A N 1
ATOM 621 C CA . HIS A 1 83 ? 5.438 -9.650 4.715 1.00 95.88 83 HIS A CA 1
ATOM 622 C C . HIS A 1 83 ? 4.239 -9.529 3.772 1.00 95.88 83 HIS A C 1
ATOM 624 O O . HIS A 1 83 ? 3.152 -9.187 4.221 1.00 95.88 83 HIS A O 1
ATOM 630 N N . ARG A 1 84 ? 4.391 -9.852 2.479 1.00 97.12 84 ARG A N 1
ATOM 631 C CA . ARG A 1 84 ? 3.260 -9.853 1.536 1.00 97.12 84 ARG A CA 1
ATOM 632 C C . ARG A 1 84 ? 2.201 -10.876 1.939 1.00 97.12 84 ARG A C 1
ATOM 634 O O . ARG A 1 84 ? 1.019 -10.547 1.999 1.00 97.12 84 ARG A O 1
ATOM 641 N N . ALA A 1 85 ? 2.630 -12.094 2.267 1.00 96.50 85 ALA A N 1
ATOM 642 C CA . ALA A 1 85 ? 1.733 -13.148 2.729 1.00 96.50 85 ALA A CA 1
ATOM 643 C C . ALA A 1 85 ? 1.020 -12.778 4.042 1.00 96.50 85 ALA A C 1
ATOM 645 O O . ALA A 1 85 ? -0.170 -13.063 4.188 1.00 96.50 85 ALA A O 1
ATOM 646 N N . CYS A 1 86 ? 1.723 -12.121 4.969 1.00 96.12 86 CYS A N 1
ATOM 647 C CA . CYS A 1 86 ? 1.137 -11.606 6.203 1.00 96.12 86 CYS A CA 1
ATOM 648 C C . CYS A 1 86 ? 0.125 -10.478 5.935 1.00 96.12 86 CYS A C 1
ATOM 650 O O . CYS A 1 86 ? -1.046 -10.599 6.302 1.00 96.12 86 CYS A O 1
ATOM 652 N N . LEU A 1 87 ? 0.532 -9.413 5.234 1.00 95.50 87 LEU A N 1
ATOM 653 C CA . LEU A 1 87 ? -0.308 -8.244 4.955 1.00 95.50 87 LEU A CA 1
ATOM 654 C C . LEU A 1 87 ? -1.599 -8.628 4.225 1.00 95.50 87 LEU A C 1
ATOM 656 O O . LEU A 1 87 ? -2.662 -8.109 4.554 1.00 95.50 87 LEU A O 1
ATOM 660 N N . ALA A 1 88 ? -1.540 -9.593 3.300 1.00 96.38 88 ALA A N 1
ATOM 661 C CA . ALA A 1 88 ? -2.710 -10.100 2.580 1.00 96.38 88 ALA A CA 1
ATOM 662 C C . ALA A 1 88 ? -3.795 -10.702 3.498 1.00 96.38 88 ALA A C 1
ATOM 664 O O . ALA A 1 88 ? -4.965 -10.768 3.115 1.00 96.38 88 ALA A O 1
ATOM 665 N N . LYS A 1 89 ? -3.437 -11.113 4.719 1.00 95.25 89 LYS A N 1
ATOM 666 C CA . LYS A 1 89 ? -4.358 -11.675 5.718 1.00 95.25 89 LYS A CA 1
ATOM 667 C C . LYS A 1 89 ? -4.663 -10.704 6.854 1.00 95.25 89 LYS A C 1
ATOM 669 O O . LYS A 1 89 ? -5.629 -10.921 7.585 1.00 95.25 89 LYS A O 1
ATOM 674 N N . GLN A 1 90 ? -3.882 -9.634 6.988 1.00 94.75 90 GLN A N 1
ATOM 675 C CA . GLN A 1 90 ? -3.907 -8.823 8.190 1.00 94.75 90 GLN A CA 1
ATOM 676 C C . GLN A 1 90 ? -5.167 -7.951 8.306 1.00 94.75 90 GLN A C 1
ATOM 678 O O . GLN A 1 90 ? -5.801 -7.552 7.313 1.00 94.75 90 GLN A O 1
ATOM 683 N N . LYS A 1 91 ? -5.541 -7.673 9.557 1.00 93.69 91 LYS A N 1
ATOM 684 C CA . LYS A 1 91 ? -6.590 -6.721 9.931 1.00 93.69 91 LYS A CA 1
ATOM 685 C C . LYS A 1 91 ? -5.936 -5.464 10.527 1.00 93.69 91 LYS A C 1
ATOM 687 O O . LYS A 1 91 ? -5.234 -5.587 11.525 1.00 93.69 91 LYS A O 1
ATOM 692 N N . PRO A 1 92 ? -6.124 -4.280 9.924 1.00 93.81 92 PRO A N 1
ATOM 693 C CA . PRO A 1 92 ? -5.590 -3.030 10.435 1.00 93.81 92 PRO A CA 1
ATOM 694 C C . PRO A 1 92 ? -6.238 -2.653 11.760 1.00 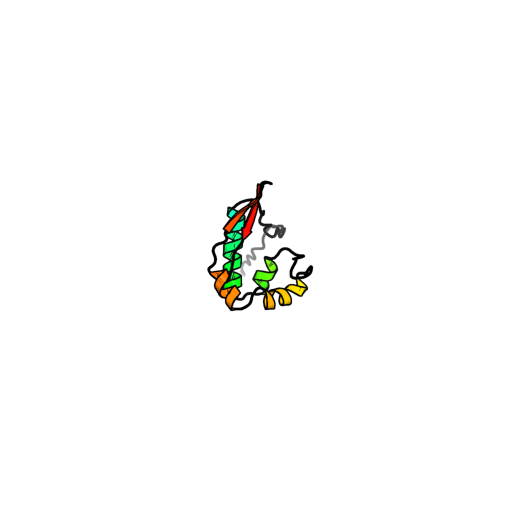93.81 92 PRO A C 1
ATOM 696 O O . PRO A 1 92 ? -7.441 -2.832 11.947 1.00 93.81 92 PRO A O 1
ATOM 699 N N . VAL A 1 93 ? -5.439 -2.075 12.643 1.00 93.19 93 VAL A N 1
ATOM 700 C CA . VAL A 1 93 ? -5.884 -1.444 13.880 1.00 93.19 93 VAL A CA 1
ATOM 701 C C . VAL A 1 93 ? -6.161 0.024 13.584 1.00 93.19 93 VAL A C 1
ATOM 703 O O . VAL A 1 93 ? -5.284 0.719 13.073 1.00 93.19 93 VAL A O 1
ATOM 706 N N . LYS A 1 94 ? -7.380 0.478 13.886 1.00 93.69 94 LYS A N 1
ATOM 707 C CA . LYS A 1 94 ? -7.777 1.887 13.822 1.00 93.69 94 LYS A CA 1
ATOM 708 C C . LYS A 1 94 ? -7.311 2.592 15.092 1.00 93.69 94 LYS A C 1
ATOM 710 O O . LYS A 1 94 ? -7.632 2.135 16.185 1.00 93.69 94 LYS A O 1
ATOM 715 N N . ASP A 1 95 ? -6.622 3.711 14.942 1.00 92.19 95 ASP A N 1
ATOM 716 C CA . ASP A 1 95 ? -6.251 4.604 16.037 1.00 92.19 95 ASP A CA 1
ATOM 717 C C . ASP A 1 95 ? -6.738 6.026 15.749 1.00 92.19 95 ASP A C 1
ATOM 719 O O . ASP A 1 95 ? -6.762 6.459 14.597 1.00 92.19 95 ASP A O 1
ATOM 723 N N . THR A 1 96 ? -7.147 6.749 16.791 1.00 93.88 96 THR A N 1
ATOM 724 C CA . THR A 1 96 ? -7.565 8.152 16.682 1.00 93.88 96 THR A CA 1
ATOM 725 C C . THR A 1 96 ? -6.728 8.996 17.624 1.00 93.88 96 THR A C 1
ATOM 727 O O . THR A 1 96 ? -6.838 8.884 18.842 1.00 93.88 96 THR A O 1
ATOM 730 N N . SER A 1 97 ? -5.910 9.877 17.057 1.00 91.62 97 SER A N 1
ATOM 731 C CA . SER A 1 97 ? -5.080 10.785 17.849 1.00 91.62 97 SER A CA 1
ATOM 732 C C . SER A 1 97 ? -5.933 11.754 18.689 1.00 91.62 97 SER A C 1
ATOM 734 O O . SER A 1 97 ? -7.075 12.043 18.321 1.00 91.62 97 SER A O 1
ATOM 736 N N . PRO A 1 98 ? -5.366 12.392 19.735 1.00 93.12 98 PRO A N 1
ATOM 737 C CA . PRO A 1 98 ? -6.060 13.435 20.504 1.00 93.12 98 PRO A CA 1
ATOM 738 C C . PRO A 1 98 ? -6.550 14.628 19.666 1.00 93.12 98 PRO A C 1
ATOM 740 O O . PRO A 1 98 ? -7.425 15.370 20.095 1.00 93.12 98 PRO A O 1
ATOM 743 N N . LYS A 1 99 ? -5.989 14.821 18.463 1.00 93.19 99 LYS A N 1
ATOM 744 C CA . LYS A 1 99 ? -6.399 15.852 17.495 1.00 93.19 99 LYS A CA 1
ATOM 745 C C . LYS A 1 99 ? -7.513 15.382 16.545 1.00 93.19 99 LYS A C 1
ATOM 747 O O . LYS A 1 99 ? -7.819 16.082 15.587 1.00 93.19 99 LYS A O 1
ATOM 752 N N . GLY A 1 100 ? -8.073 14.190 16.757 1.00 90.44 100 GLY A N 1
ATOM 753 C CA . GLY A 1 100 ? -9.125 13.603 15.923 1.00 90.44 100 GLY A CA 1
ATOM 754 C C . GLY A 1 100 ? -8.639 12.978 14.610 1.00 90.44 100 GLY A C 1
ATOM 755 O O . GLY A 1 100 ? -9.457 12.545 13.805 1.00 90.44 100 GLY A O 1
ATOM 756 N N . VAL A 1 101 ? -7.324 12.912 14.366 1.00 89.31 101 VAL A N 1
ATOM 757 C CA . VAL A 1 101 ? -6.780 12.262 13.159 1.00 89.31 101 VAL A CA 1
ATOM 758 C C . VAL A 1 101 ? -6.883 10.749 13.300 1.00 89.31 101 VAL A C 1
ATOM 760 O O . VAL A 1 101 ? -6.296 10.188 14.226 1.00 89.31 101 VAL A O 1
ATOM 763 N N . VAL A 1 102 ? -7.591 10.113 12.365 1.00 90.62 102 VAL A N 1
ATOM 764 C CA . VAL A 1 102 ? -7.719 8.657 12.268 1.00 90.62 102 VAL A CA 1
ATOM 765 C C . VAL A 1 102 ? -6.558 8.086 11.461 1.00 90.62 102 VAL A C 1
ATOM 767 O O . VAL A 1 102 ? -6.262 8.550 10.360 1.00 90.62 102 VAL A O 1
ATOM 770 N N . THR A 1 103 ? -5.925 7.048 11.992 1.00 91.94 103 THR A N 1
ATOM 771 C CA . THR A 1 103 ? -4.880 6.278 11.319 1.00 91.94 103 THR A CA 1
ATOM 772 C C . THR A 1 103 ? -5.193 4.790 11.387 1.00 91.94 103 THR A C 1
ATOM 774 O O . THR A 1 103 ? -5.917 4.332 12.269 1.00 91.94 103 THR A O 1
ATOM 777 N N . TYR A 1 104 ? -4.663 4.031 10.432 1.00 93.56 104 TYR A N 1
ATOM 778 C CA . TYR A 1 104 ? -4.812 2.585 10.386 1.00 93.56 104 TYR A CA 1
ATOM 779 C C . TYR A 1 104 ? -3.440 1.942 10.241 1.00 93.56 104 TYR A C 1
ATOM 781 O O . TYR A 1 104 ? -2.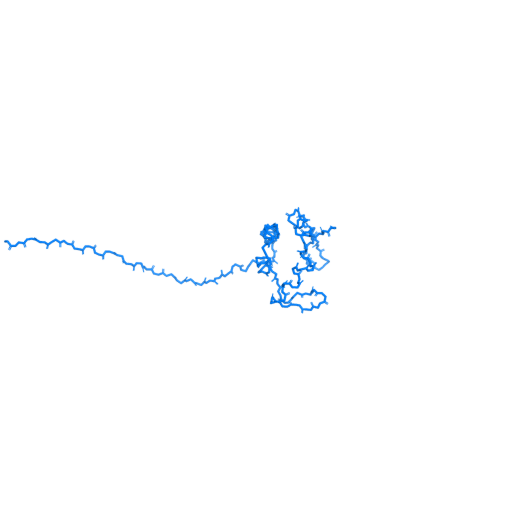694 2.283 9.323 1.00 93.56 104 TYR A O 1
ATOM 789 N N . SER A 1 105 ? -3.130 0.995 11.121 1.00 93.31 105 SER A N 1
ATOM 790 C CA . SER A 1 105 ? -1.829 0.324 11.165 1.00 93.31 105 SER A CA 1
ATOM 791 C C . SER A 1 105 ? -1.999 -1.184 11.048 1.00 93.31 105 SER A C 1
ATOM 793 O O . SER A 1 105 ? -2.815 -1.776 11.749 1.00 93.31 105 SER A O 1
ATOM 795 N N . ALA A 1 106 ? -1.232 -1.823 10.167 1.00 94.19 106 ALA A N 1
ATOM 796 C CA . ALA A 1 106 ? -1.183 -3.275 10.034 1.00 94.19 106 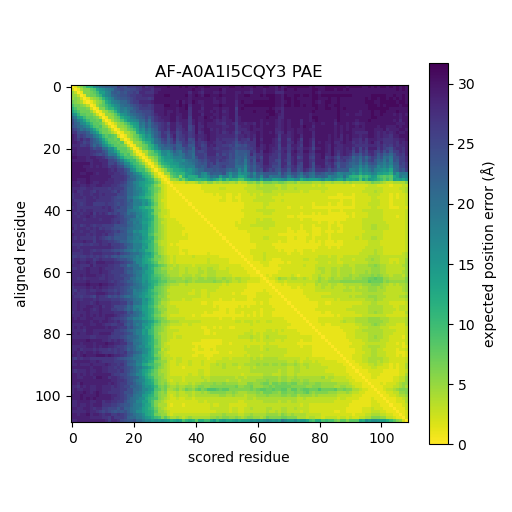ALA A CA 1
ATOM 797 C C . ALA A 1 106 ? 0.230 -3.759 10.364 1.00 94.19 106 ALA A C 1
ATOM 799 O O . ALA A 1 106 ? 1.200 -3.276 9.784 1.00 94.19 106 ALA A O 1
ATOM 800 N N . PHE A 1 107 ? 0.328 -4.713 11.284 1.00 90.75 107 PHE A N 1
ATOM 801 C CA . PHE A 1 107 ? 1.603 -5.233 11.773 1.00 90.75 107 PHE A CA 1
ATOM 802 C C . PHE A 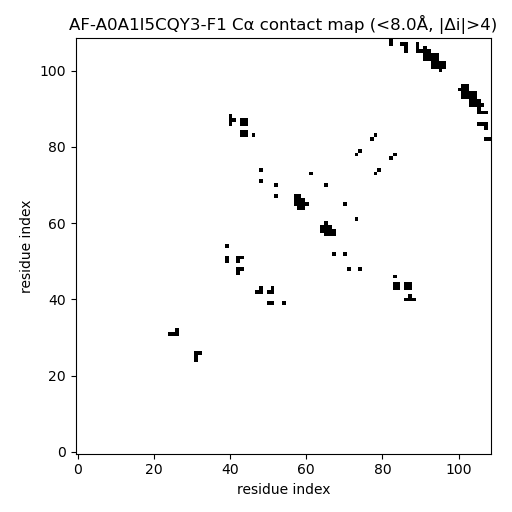1 107 ? 1.857 -6.627 11.212 1.00 90.75 107 PHE A C 1
ATOM 804 O O . PHE A 1 107 ? 0.925 -7.424 11.098 1.00 90.75 107 PHE A O 1
ATOM 811 N N . CYS A 1 108 ? 3.102 -6.897 10.842 1.00 87.62 108 CYS A N 1
ATOM 812 C CA . CYS A 1 108 ? 3.556 -8.201 10.391 1.00 87.62 108 CYS A CA 1
ATOM 813 C C . CYS A 1 108 ? 4.841 -8.538 11.130 1.00 87.62 108 CYS A C 1
ATOM 815 O O . CYS A 1 108 ? 5.813 -7.793 10.997 1.00 87.62 108 CYS A O 1
ATOM 817 N N . ASP A 1 109 ? 4.790 -9.625 11.894 1.00 70.56 109 ASP A N 1
ATOM 818 C CA . ASP A 1 109 ? 5.926 -10.205 12.611 1.00 70.56 109 ASP A CA 1
ATOM 819 C C . ASP A 1 109 ? 6.803 -11.060 11.678 1.00 70.56 109 ASP A C 1
ATOM 821 O O . ASP A 1 109 ? 6.253 -11.677 10.727 1.00 70.56 109 ASP A O 1
#

Mean predicted aligned error: 12.53 Å

pLDDT: mean 82.07, std 20.49, range [39.72, 98.44]

Foldseek 3Di:
DDDDDDDDDDDDDDDDDPPPPPPPQPPPDPVSVVVLLLQLLVCLLVVVLVSNLVSDDPQDDDVHGDDSVCSVVVCVPVSPPQNSNQSNPWDWDWDADPVRDIDTDTDGD

Nearest PDB structures (foldseek):
  9bkk-assembly1_R  TM=2.334E-01  e=3.267E+00  Homo sapiens
  7mby-assembly1_R  TM=2.832E-01  e=4.695E+00  Homo sapiens

Radius of gyration: 24.03 Å; Cα contacts (8 Å, |Δi|>4): 77; chains: 1; bounding box: 53×29×88 Å

Secondary structure (DSSP, 8-state):
--------------------------TTSHHHHHHHHHHHHHHHHTT-HHHHHHTSPSSEEESEEE-GGGHHHHHHHHS-HHHHHHHTT--PEEEE-TTS-EEEE----

Solvent-accessible surface area (backbone atoms only — not comparable to full-atom values): 7204 Å² total; per-residue (Å²): 140,86,89,84,86,89,84,87,85,80,88,82,87,82,86,78,89,78,78,82,74,69,85,75,74,62,90,81,46,76,68,43,53,54,53,49,51,56,52,48,25,54,26,39,55,69,65,36,62,64,62,48,54,73,72,55,76,69,71,36,84,67,104,47,83,37,51,75,91,49,41,69,58,49,42,65,68,71,52,31,73,68,45,22,59,42,52,42,70,55,74,64,47,78,45,67,46,99,85,69,53,74,48,73,49,72,85,72,134